Protein AF-A0A1Z8WSH2-F1 (afdb_monomer)

Solvent-accessible surface area (backbone atoms only — not comparable to full-atom values): 7880 Å² total; per-residue (Å²): 112,69,74,59,56,50,54,53,49,54,52,52,54,54,50,49,53,55,52,50,51,54,53,39,61,68,54,49,80,40,76,92,31,36,65,41,27,51,52,12,51,50,29,33,56,53,8,49,58,32,36,52,49,15,54,53,25,43,54,51,14,54,55,30,45,67,35,78,94,50,75,23,40,69,59,13,52,52,29,40,54,50,13,51,55,33,32,22,54,11,44,25,37,27,18,48,8,38,20,30,35,13,48,21,37,41,73,60,64,83,50,63,54,68,60,16,50,50,34,21,49,28,8,56,55,31,30,52,24,29,73,70,73,40,53,85,39,61,86,60,41,49,55,26,52,53,45,45,52,53,48,51,50,52,50,50,55,52,56,67,68,74,109

Sequence (163 aa):
MAKISFLILDVGLLMSVIGFRYFIVGMNSNDSVSNYSSIGGMLLIIGISVVLGEQFLYGAAAEAAAMPGGAGMGTAAAMWAGGQALGAGGTAVLFAGYALIGIAAFLSGAFNKILAILLAIAGIIGIAGPVSGNYTEVAIMIIPYLGGAIITLLIGILTLRSE

Nearest PDB structures (foldseek):
  7vg4-assembly3_E  TM=4.054E-01  e=1.730E+00  Methylorubrum extorquens AM1
  7waw-assembly1_A  TM=2.968E-01  e=1.078E+00  Candidatus Arsenophonus nilaparvatae
  4mlb-assembly1_C  TM=3.257E-01  e=3.199E+00  Pyrococcus furiosus
  6hfb-assembly3_C  TM=3.227E-01  e=6.205E+00  Pyrococcus furiosus DSM 3638

Structure (mmCIF, N/CA/C/O backbone):
data_AF-A0A1Z8WSH2-F1
#
_entry.id   AF-A0A1Z8WSH2-F1
#
loop_
_atom_site.group_PDB
_atom_site.id
_atom_site.type_symbol
_atom_site.label_atom_id
_atom_site.label_alt_id
_atom_site.label_comp_id
_atom_site.label_asym_id
_atom_site.label_entity_id
_atom_site.label_seq_id
_atom_site.pdbx_PDB_ins_code
_atom_site.Cartn_x
_atom_site.Cartn_y
_atom_site.Cartn_z
_atom_site.occupancy
_atom_site.B_iso_or_equiv
_atom_site.auth_seq_id
_atom_site.auth_comp_id
_atom_site.auth_asym_id
_atom_site.auth_atom_id
_atom_site.pdbx_PDB_model_num
ATOM 1 N N . MET A 1 1 ? 22.245 -9.577 -6.325 1.00 48.12 1 MET A N 1
ATOM 2 C CA . MET A 1 1 ? 21.549 -9.112 -5.103 1.00 48.12 1 MET A CA 1
ATOM 3 C C . MET A 1 1 ? 20.173 -8.522 -5.400 1.00 48.12 1 MET A C 1
ATOM 5 O O . MET A 1 1 ? 19.226 -9.031 -4.826 1.00 48.12 1 MET A O 1
ATOM 9 N N . ALA A 1 2 ? 20.023 -7.568 -6.332 1.00 54.44 2 ALA A N 1
ATOM 10 C CA . ALA A 1 2 ? 18.735 -6.905 -6.615 1.00 54.44 2 ALA A CA 1
ATOM 11 C C . ALA A 1 2 ? 17.535 -7.854 -6.852 1.00 54.44 2 ALA A C 1
ATOM 13 O O . ALA A 1 2 ? 16.478 -7.652 -6.269 1.00 54.44 2 ALA A O 1
ATOM 14 N N . LYS A 1 3 ? 17.707 -8.945 -7.618 1.00 57.38 3 LYS A N 1
ATOM 15 C CA . LYS A 1 3 ? 16.623 -9.915 -7.898 1.00 57.38 3 LYS A CA 1
ATOM 16 C C . LYS A 1 3 ? 16.057 -10.610 -6.647 1.00 57.38 3 LYS A C 1
ATOM 18 O O . LYS A 1 3 ? 14.863 -10.865 -6.584 1.00 57.38 3 LYS A O 1
ATOM 23 N N . ILE A 1 4 ? 16.904 -10.909 -5.657 1.00 62.41 4 ILE A N 1
ATOM 24 C CA . ILE A 1 4 ? 16.469 -11.549 -4.402 1.00 62.41 4 ILE A CA 1
ATOM 25 C C . ILE A 1 4 ? 15.741 -10.527 -3.522 1.00 62.41 4 ILE A C 1
ATOM 27 O O . ILE A 1 4 ? 14.733 -10.856 -2.905 1.00 62.41 4 ILE A O 1
ATOM 31 N N . SER A 1 5 ? 16.219 -9.281 -3.502 1.00 67.62 5 SER A N 1
ATOM 32 C CA . SER A 1 5 ? 15.580 -8.189 -2.766 1.00 67.62 5 SER A CA 1
ATOM 33 C C . SER A 1 5 ? 14.168 -7.890 -3.279 1.00 67.62 5 SER A C 1
ATOM 35 O O . SER A 1 5 ? 13.274 -7.712 -2.460 1.00 67.62 5 SER A O 1
ATOM 37 N N . PHE A 1 6 ? 13.950 -7.910 -4.600 1.00 69.62 6 PHE A N 1
ATOM 38 C CA . PHE A 1 6 ? 12.613 -7.745 -5.186 1.00 69.62 6 PHE A CA 1
ATOM 39 C C . PHE A 1 6 ? 11.664 -8.884 -4.803 1.00 69.62 6 PHE A C 1
ATOM 41 O O . PHE A 1 6 ? 10.571 -8.624 -4.318 1.00 69.62 6 PHE A O 1
ATOM 48 N N . LEU A 1 7 ? 12.121 -10.138 -4.886 1.00 73.75 7 LEU A N 1
ATOM 49 C CA . LEU A 1 7 ? 11.302 -11.294 -4.512 1.00 73.75 7 LEU A CA 1
ATOM 50 C C . LEU A 1 7 ? 10.847 -11.244 -3.041 1.00 73.75 7 LEU A C 1
ATOM 52 O O . LEU A 1 7 ? 9.695 -11.535 -2.730 1.00 73.75 7 LEU A O 1
ATOM 56 N N . ILE A 1 8 ? 11.749 -10.879 -2.124 1.00 77.06 8 ILE A N 1
ATOM 57 C CA . ILE A 1 8 ? 11.423 -10.762 -0.694 1.00 77.06 8 ILE A CA 1
ATOM 58 C C . ILE A 1 8 ? 10.399 -9.646 -0.463 1.00 77.06 8 ILE A C 1
ATOM 60 O O . ILE A 1 8 ? 9.481 -9.816 0.340 1.00 77.06 8 ILE A O 1
ATOM 64 N N . LEU A 1 9 ? 10.550 -8.523 -1.167 1.00 75.56 9 LEU A N 1
ATOM 65 C CA . LEU A 1 9 ? 9.635 -7.391 -1.076 1.00 75.56 9 LEU A CA 1
ATOM 66 C C . LEU A 1 9 ? 8.232 -7.772 -1.568 1.00 75.56 9 LEU A C 1
ATOM 68 O O . LEU A 1 9 ? 7.263 -7.530 -0.851 1.00 75.56 9 LEU A O 1
ATOM 72 N N . ASP A 1 10 ? 8.133 -8.451 -2.711 1.00 78.75 10 ASP A N 1
ATOM 73 C CA . ASP A 1 10 ? 6.866 -8.913 -3.289 1.00 78.75 10 ASP A CA 1
ATOM 74 C C . ASP A 1 10 ? 6.139 -9.893 -2.362 1.00 78.75 10 ASP A C 1
ATOM 76 O O . ASP A 1 10 ? 4.943 -9.752 -2.102 1.00 78.75 10 ASP A O 1
ATOM 80 N N . VAL A 1 11 ? 6.867 -10.863 -1.798 1.00 82.12 11 VAL A N 1
ATOM 81 C CA . VAL A 1 11 ? 6.303 -11.809 -0.824 1.00 82.12 11 VAL A CA 1
ATOM 82 C C . VAL A 1 11 ? 5.828 -11.075 0.430 1.00 82.12 11 VAL A C 1
ATOM 84 O O . VAL A 1 11 ? 4.730 -11.347 0.914 1.00 82.12 11 VAL A O 1
ATOM 87 N N . GLY A 1 12 ? 6.610 -10.125 0.948 1.00 80.12 12 GLY A N 1
ATOM 88 C CA . GLY A 1 12 ? 6.228 -9.326 2.114 1.00 80.12 12 GLY A CA 1
ATOM 89 C C . GLY A 1 12 ? 4.961 -8.498 1.881 1.00 80.12 12 GLY A C 1
ATOM 90 O O . GLY A 1 12 ? 4.078 -8.468 2.739 1.00 80.12 12 GLY A O 1
ATOM 91 N N . LEU A 1 13 ? 4.840 -7.885 0.702 1.00 79.50 13 LEU A N 1
ATOM 92 C CA . LEU A 1 13 ? 3.657 -7.145 0.257 1.00 79.50 13 LEU A CA 1
ATOM 93 C C . LEU A 1 13 ? 2.426 -8.058 0.148 1.00 79.50 13 LEU A C 1
ATOM 95 O O . LEU A 1 13 ? 1.367 -7.743 0.683 1.00 79.50 13 LEU A O 1
ATOM 99 N N . LEU A 1 14 ? 2.551 -9.231 -0.471 1.00 83.94 14 LEU A N 1
ATOM 100 C CA . LEU A 1 14 ? 1.437 -10.180 -0.566 1.00 83.94 14 LEU A CA 1
ATOM 101 C C . LEU A 1 14 ? 0.980 -10.674 0.814 1.00 83.94 14 LEU A C 1
ATOM 103 O O . LEU A 1 14 ? -0.221 -10.734 1.094 1.00 83.94 14 LEU A O 1
ATOM 107 N N . MET A 1 15 ? 1.930 -10.979 1.698 1.00 81.94 15 MET A N 1
ATOM 108 C CA . MET A 1 15 ? 1.639 -11.401 3.068 1.00 81.94 15 MET A CA 1
ATOM 109 C C . MET A 1 15 ? 0.948 -10.299 3.878 1.00 81.94 15 MET A C 1
ATOM 111 O O . MET A 1 15 ? 0.051 -10.607 4.667 1.00 81.94 15 MET A O 1
ATOM 115 N N . SER A 1 16 ? 1.300 -9.024 3.669 1.00 80.25 16 SER A N 1
ATOM 116 C CA . SER A 1 16 ? 0.647 -7.914 4.369 1.00 80.25 16 SER A CA 1
ATOM 117 C C . SER A 1 16 ? -0.830 -7.796 3.987 1.00 80.25 16 SER A C 1
ATOM 119 O O . SER A 1 16 ? -1.671 -7.661 4.875 1.00 80.25 16 SER A O 1
ATOM 121 N N . VAL A 1 17 ? -1.186 -7.949 2.706 1.00 82.06 17 VAL A N 1
ATOM 122 C CA . VAL A 1 17 ? -2.594 -7.936 2.265 1.00 82.06 17 VAL A CA 1
ATOM 123 C C . VAL A 1 17 ? -3.390 -9.094 2.836 1.00 82.06 17 VAL A C 1
ATOM 125 O O . VAL A 1 17 ? -4.525 -8.894 3.270 1.00 82.06 17 VAL A O 1
ATOM 128 N N . ILE A 1 18 ? -2.806 -10.291 2.887 1.00 81.81 18 ILE A N 1
ATOM 129 C CA . ILE A 1 18 ? -3.457 -11.440 3.523 1.00 81.81 18 ILE A CA 1
ATOM 130 C C . ILE A 1 18 ? -3.719 -11.136 5.005 1.00 81.81 18 ILE A C 1
ATOM 132 O O . ILE A 1 18 ? -4.839 -11.335 5.474 1.00 81.81 18 ILE A O 1
ATOM 136 N N . GLY A 1 19 ? -2.732 -10.587 5.720 1.00 80.19 19 GLY A N 1
ATOM 137 C CA . GLY A 1 19 ? -2.884 -10.172 7.116 1.00 80.19 19 GLY A CA 1
ATOM 138 C C . GLY A 1 19 ? -3.99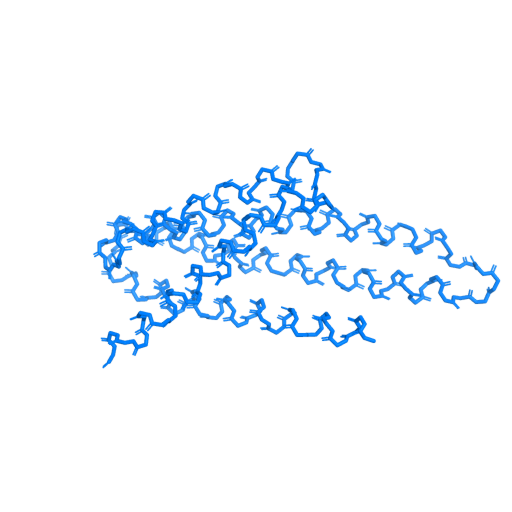3 -9.133 7.310 1.00 80.19 19 GLY A C 1
ATOM 139 O O . GLY A 1 19 ? -4.880 -9.318 8.144 1.00 80.19 19 GLY A O 1
ATOM 140 N N . PHE A 1 20 ? -4.010 -8.080 6.488 1.00 83.44 20 PHE A N 1
ATOM 141 C CA . PHE A 1 20 ? -5.058 -7.058 6.538 1.00 83.44 20 PHE A CA 1
ATOM 142 C C . PHE A 1 20 ? -6.442 -7.606 6.196 1.00 83.44 20 PHE A C 1
ATOM 144 O O . PHE A 1 20 ? -7.428 -7.156 6.773 1.00 83.44 20 PHE A O 1
ATOM 151 N N . ARG A 1 21 ? -6.544 -8.604 5.315 1.00 82.25 21 ARG A N 1
ATOM 152 C CA . ARG A 1 21 ? -7.820 -9.257 5.014 1.00 82.25 21 ARG A CA 1
ATOM 153 C C . ARG A 1 21 ? -8.403 -9.951 6.243 1.00 82.25 21 ARG A C 1
ATOM 155 O O . ARG A 1 21 ? -9.589 -9.775 6.512 1.00 82.25 21 ARG A O 1
ATOM 162 N N . TYR A 1 22 ? -7.595 -10.691 7.002 1.00 79.69 22 TYR A N 1
ATOM 163 C CA . TYR A 1 22 ? -8.053 -11.301 8.258 1.00 79.69 22 TYR A CA 1
ATOM 164 C C . TYR A 1 22 ? -8.456 -10.243 9.288 1.00 79.69 22 TYR A C 1
ATOM 166 O O . TYR A 1 22 ? -9.515 -10.355 9.903 1.00 79.69 22 TYR A O 1
ATOM 174 N N . PHE A 1 23 ? -7.668 -9.174 9.402 1.00 79.94 23 PHE A N 1
ATOM 175 C CA . PHE A 1 23 ? -7.974 -8.046 10.280 1.00 79.94 23 PHE A CA 1
ATOM 176 C C . PHE A 1 23 ? -9.317 -7.373 9.934 1.00 79.94 23 PHE A C 1
ATOM 178 O O . PHE A 1 23 ? -10.144 -7.141 10.813 1.00 79.94 23 PHE A O 1
ATOM 185 N N . ILE A 1 24 ? -9.580 -7.121 8.647 1.00 82.75 24 ILE A N 1
ATOM 186 C CA . ILE A 1 24 ? -10.846 -6.558 8.147 1.00 82.75 24 ILE A CA 1
ATOM 187 C C . ILE A 1 24 ? -12.033 -7.464 8.479 1.00 82.75 24 ILE A C 1
ATOM 189 O O . ILE A 1 24 ? -13.056 -6.980 8.959 1.00 82.75 24 ILE A O 1
ATOM 193 N N . VAL A 1 25 ? -11.901 -8.774 8.250 1.00 80.06 25 VAL A N 1
ATOM 194 C CA . VAL A 1 25 ? -12.968 -9.742 8.546 1.00 80.06 25 VAL A CA 1
ATOM 195 C C . VAL A 1 25 ? -13.300 -9.754 10.040 1.00 80.06 25 VAL A C 1
ATOM 197 O O . VAL A 1 25 ? -14.479 -9.768 10.386 1.00 80.06 25 VAL A O 1
ATOM 200 N N . GLY A 1 26 ? -12.297 -9.661 10.919 1.00 74.56 26 GLY A N 1
ATOM 201 C CA . GLY A 1 26 ? -12.512 -9.565 12.368 1.00 74.56 26 GLY A CA 1
ATOM 202 C C . GLY A 1 26 ? -13.292 -8.312 12.798 1.00 74.56 26 GLY A C 1
ATOM 203 O O . GLY A 1 26 ? -14.121 -8.379 13.707 1.00 74.56 26 GLY A O 1
ATOM 204 N N . MET A 1 27 ? -13.090 -7.180 12.113 1.00 76.88 27 MET A N 1
ATOM 205 C CA . MET A 1 27 ? -13.794 -5.918 12.396 1.00 76.88 27 MET A CA 1
ATOM 206 C C . MET A 1 27 ? -15.216 -5.856 11.826 1.00 76.88 27 MET A C 1
ATOM 208 O O . MET A 1 27 ? -16.071 -5.168 12.384 1.00 76.88 27 MET A O 1
ATOM 212 N N . ASN A 1 28 ? -15.489 -6.569 10.731 1.00 69.69 28 ASN A N 1
ATOM 213 C CA . ASN A 1 28 ? -16.780 -6.536 10.032 1.00 69.69 28 ASN A CA 1
ATOM 214 C C . ASN A 1 28 ? -17.930 -7.234 10.775 1.00 69.69 28 ASN A C 1
ATOM 216 O O . ASN A 1 28 ? -19.032 -7.322 10.247 1.00 69.69 28 ASN A O 1
ATOM 220 N N . SER A 1 29 ? -17.711 -7.664 12.018 1.00 64.25 29 SER A N 1
ATOM 221 C CA . SER A 1 29 ? -18.784 -7.987 12.965 1.00 64.25 29 SER A CA 1
ATOM 222 C C . SER A 1 29 ? -19.636 -6.763 13.350 1.00 64.25 29 SER A C 1
ATOM 224 O O . SER A 1 29 ? -20.713 -6.920 13.921 1.00 64.25 29 SER A O 1
ATOM 226 N N . ASN A 1 30 ? -19.178 -5.547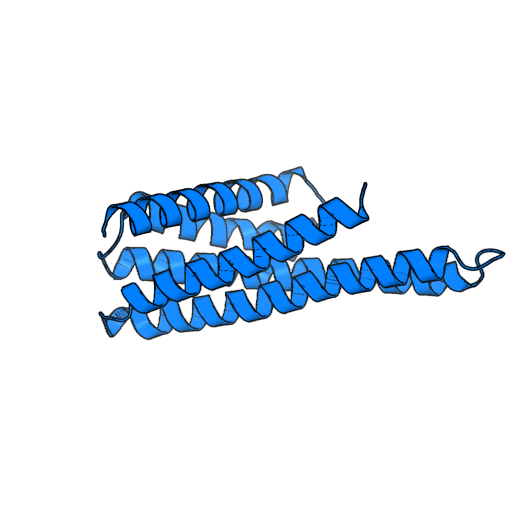 13.024 1.00 63.78 30 ASN A N 1
ATOM 227 C CA . ASN A 1 30 ? -19.880 -4.287 13.239 1.00 63.78 30 ASN A CA 1
ATOM 228 C C . ASN A 1 30 ? -20.263 -3.638 11.889 1.00 63.78 30 ASN A C 1
ATOM 230 O O . ASN A 1 30 ? -19.415 -3.065 11.200 1.00 63.78 30 ASN A O 1
ATOM 234 N N . ASP A 1 31 ? -21.548 -3.690 11.517 1.00 71.75 31 ASP A N 1
ATOM 235 C CA . ASP A 1 31 ? -22.056 -3.219 10.213 1.00 71.75 31 ASP A CA 1
ATOM 236 C C . ASP A 1 31 ? -21.741 -1.741 9.917 1.00 71.75 31 ASP A C 1
ATOM 238 O O . ASP A 1 31 ? -21.601 -1.346 8.759 1.00 71.75 31 ASP A O 1
ATOM 242 N N . SER A 1 32 ? -21.565 -0.916 10.955 1.00 72.06 32 SER A N 1
ATOM 243 C CA . SER A 1 32 ? -21.313 0.526 10.812 1.00 72.06 32 SER A CA 1
ATOM 244 C C . SER A 1 32 ? -19.946 0.879 10.204 1.00 72.06 32 SER A C 1
ATOM 246 O O . SER A 1 32 ? -19.782 1.975 9.666 1.00 72.06 32 SER A O 1
ATOM 248 N N . VAL A 1 33 ? -18.972 -0.039 10.244 1.00 82.12 33 VAL A N 1
ATOM 249 C CA . VAL A 1 33 ? -17.607 0.171 9.716 1.00 82.12 33 VAL A CA 1
ATOM 250 C C . VAL A 1 33 ? -17.301 -0.648 8.460 1.00 82.12 33 VAL A C 1
ATOM 252 O O . VAL A 1 33 ? -16.267 -0.427 7.827 1.00 82.12 33 VAL A O 1
ATOM 255 N N . SER A 1 34 ? -18.224 -1.532 8.066 1.00 81.56 34 SER A N 1
ATOM 256 C CA . SER A 1 34 ? -18.092 -2.485 6.955 1.00 81.56 34 SER A CA 1
ATOM 257 C C . SER A 1 34 ? -17.693 -1.830 5.629 1.00 81.56 34 SER A C 1
ATOM 259 O O . SER A 1 34 ? -16.841 -2.342 4.899 1.00 81.56 34 SER A O 1
ATOM 261 N N . ASN A 1 35 ? -18.249 -0.653 5.328 1.00 85.88 35 ASN A N 1
ATOM 262 C CA . ASN A 1 35 ? -17.941 0.053 4.084 1.00 85.88 35 ASN A CA 1
ATOM 263 C C . ASN A 1 35 ? -16.497 0.574 4.064 1.00 85.88 35 ASN A C 1
ATOM 265 O O . ASN A 1 35 ? -15.799 0.410 3.066 1.00 85.88 35 ASN A O 1
ATOM 269 N N . TYR A 1 36 ? -16.024 1.167 5.164 1.00 85.69 36 TYR A N 1
ATOM 270 C CA . TYR A 1 36 ? -14.669 1.721 5.249 1.00 85.69 36 TYR A CA 1
ATOM 271 C C . TYR A 1 36 ? -13.607 0.626 5.162 1.00 85.69 36 TYR A C 1
ATOM 273 O O . TYR A 1 36 ? -12.647 0.746 4.400 1.00 85.69 36 TYR A O 1
ATOM 281 N N . SER A 1 37 ? -13.796 -0.458 5.913 1.00 86.94 37 SER A N 1
ATOM 282 C CA . SER A 1 37 ? -12.872 -1.590 5.950 1.00 86.94 37 SER A CA 1
ATOM 283 C C . SER A 1 37 ? -12.838 -2.342 4.613 1.00 86.94 37 SER A C 1
ATOM 285 O O . SER A 1 37 ? -11.757 -2.680 4.131 1.00 86.94 37 SER A O 1
ATOM 287 N N . SER A 1 38 ? -13.991 -2.540 3.965 1.00 87.12 38 SER A N 1
ATOM 288 C CA . SER A 1 38 ? -14.084 -3.237 2.678 1.00 87.12 38 SER A CA 1
ATOM 289 C C . SER A 1 38 ? -13.480 -2.419 1.541 1.00 87.12 38 SER A C 1
ATOM 291 O O . SER A 1 38 ? -12.681 -2.951 0.770 1.00 87.12 38 SER A O 1
ATOM 293 N N . ILE A 1 39 ? -13.791 -1.120 1.461 1.00 90.38 39 ILE A N 1
ATOM 294 C CA . ILE A 1 39 ? -13.181 -0.225 0.466 1.00 90.38 39 ILE A CA 1
ATOM 295 C C . ILE A 1 39 ? -11.671 -0.142 0.705 1.00 90.38 39 ILE A C 1
ATOM 297 O O . ILE A 1 39 ? -10.898 -0.295 -0.238 1.00 90.38 39 ILE A O 1
ATOM 301 N N . GLY A 1 40 ? -11.233 0.025 1.956 1.00 89.88 40 GLY A N 1
ATOM 302 C CA . GLY A 1 40 ? -9.812 0.044 2.299 1.00 89.88 40 GLY A CA 1
ATOM 303 C C . GLY A 1 40 ? -9.082 -1.243 1.899 1.00 89.88 40 GLY A C 1
ATOM 304 O O . GLY A 1 40 ? -7.997 -1.185 1.322 1.00 89.88 40 GLY A O 1
ATOM 305 N N . GLY A 1 41 ? -9.705 -2.405 2.113 1.00 88.81 41 GLY A N 1
ATOM 306 C CA . GLY A 1 41 ? -9.186 -3.698 1.663 1.00 88.81 41 GLY A CA 1
ATOM 307 C C . GLY A 1 41 ? -9.097 -3.826 0.141 1.00 88.81 41 GLY A C 1
ATOM 308 O O . GLY A 1 41 ? -8.107 -4.341 -0.376 1.00 88.81 41 GLY A O 1
ATOM 309 N N . MET A 1 42 ? -10.091 -3.322 -0.596 1.00 90.44 42 MET A N 1
ATOM 310 C CA . MET A 1 42 ? -10.050 -3.292 -2.063 1.00 90.44 42 MET A CA 1
ATOM 311 C C . MET A 1 42 ? -8.921 -2.399 -2.578 1.00 90.44 42 MET A C 1
ATOM 313 O O . MET A 1 42 ? -8.179 -2.811 -3.469 1.00 90.44 42 MET A O 1
ATOM 317 N N . LEU A 1 43 ? -8.748 -1.210 -1.994 1.00 92.62 43 LEU A N 1
ATOM 318 C CA . LEU A 1 43 ? -7.644 -0.315 -2.341 1.00 92.62 43 LEU A CA 1
ATOM 319 C C . LEU A 1 43 ? -6.289 -0.970 -2.063 1.00 92.62 43 LEU A C 1
ATOM 321 O O . LEU A 1 43 ? -5.386 -0.844 -2.880 1.00 92.62 43 LEU A O 1
ATOM 325 N N . LEU A 1 44 ? -6.152 -1.738 -0.980 1.00 90.19 44 LEU A N 1
ATOM 326 C CA . LEU A 1 44 ? -4.928 -2.496 -0.724 1.00 90.19 44 LEU A CA 1
ATOM 327 C C . LEU A 1 44 ? -4.612 -3.506 -1.836 1.00 90.19 44 LEU A C 1
ATOM 329 O O . LEU A 1 44 ? -3.485 -3.550 -2.326 1.00 90.19 44 LEU A O 1
ATOM 333 N N . ILE A 1 45 ? -5.605 -4.292 -2.262 1.00 89.88 45 ILE A N 1
ATOM 334 C CA . ILE A 1 45 ? -5.438 -5.290 -3.332 1.00 89.88 45 ILE A CA 1
ATOM 335 C C . ILE A 1 45 ? -5.053 -4.611 -4.651 1.00 89.88 45 ILE A C 1
ATOM 337 O O . ILE A 1 45 ? -4.121 -5.051 -5.330 1.00 89.88 45 ILE A O 1
ATOM 341 N N . ILE A 1 46 ? -5.746 -3.526 -5.008 1.00 91.75 46 ILE A N 1
ATOM 342 C CA . ILE A 1 46 ? -5.464 -2.755 -6.224 1.00 91.75 46 ILE A CA 1
ATOM 343 C C . ILE A 1 46 ? -4.059 -2.152 -6.148 1.00 91.75 46 ILE A C 1
ATOM 345 O O . ILE A 1 46 ? -3.271 -2.328 -7.074 1.00 91.75 46 ILE A O 1
ATOM 349 N N . GLY A 1 47 ? -3.725 -1.492 -5.038 1.00 90.50 47 GLY A N 1
ATOM 350 C CA . GLY A 1 47 ? -2.439 -0.833 -4.833 1.00 90.50 47 GLY A CA 1
ATOM 351 C C . GLY A 1 47 ? -1.265 -1.796 -4.981 1.00 90.50 47 GLY A C 1
ATOM 352 O O . GLY A 1 47 ? -0.352 -1.522 -5.755 1.00 90.50 47 GLY A O 1
ATOM 353 N N . ILE A 1 48 ? -1.323 -2.968 -4.337 1.00 88.25 48 ILE A N 1
ATOM 354 C CA . ILE A 1 48 ? -0.278 -3.995 -4.487 1.00 88.25 48 ILE A CA 1
ATOM 355 C C . ILE A 1 48 ? -0.187 -4.509 -5.916 1.00 88.25 48 ILE A C 1
ATOM 357 O O . ILE A 1 48 ? 0.916 -4.637 -6.437 1.00 88.25 48 ILE A O 1
ATOM 361 N N . SER A 1 49 ? -1.318 -4.783 -6.565 1.00 88.31 49 SER A N 1
ATOM 362 C CA . SER A 1 49 ? -1.311 -5.274 -7.949 1.00 88.31 49 SER A CA 1
ATOM 363 C C . SER A 1 49 ? -0.598 -4.293 -8.885 1.00 88.31 49 SER A C 1
ATOM 365 O O . SER A 1 49 ? 0.152 -4.704 -9.769 1.00 88.31 49 SER A O 1
ATOM 367 N N . VAL A 1 50 ? -0.783 -2.991 -8.656 1.00 90.75 50 VAL A N 1
ATOM 368 C CA . VAL A 1 50 ? -0.118 -1.927 -9.414 1.00 90.75 50 VAL A CA 1
ATOM 369 C C . VAL A 1 50 ? 1.374 -1.818 -9.061 1.00 90.75 50 VAL A C 1
ATOM 371 O O . VAL A 1 50 ? 2.193 -1.709 -9.971 1.00 90.75 50 VAL A O 1
ATOM 374 N N . VAL A 1 51 ? 1.749 -1.912 -7.778 1.00 88.44 51 VAL A N 1
ATOM 375 C CA . VAL A 1 51 ? 3.161 -1.910 -7.334 1.00 88.44 51 VAL A CA 1
ATOM 376 C C . VAL A 1 51 ? 3.926 -3.129 -7.866 1.00 88.44 51 VAL A C 1
ATOM 378 O O . VAL A 1 51 ? 5.071 -3.002 -8.286 1.00 88.44 51 VAL A O 1
ATOM 381 N N . LEU A 1 52 ? 3.302 -4.306 -7.947 1.00 87.56 52 LEU A N 1
ATOM 382 C CA . LEU A 1 52 ? 3.906 -5.473 -8.607 1.00 87.56 52 LEU A CA 1
ATOM 383 C C . LEU A 1 52 ? 4.137 -5.216 -10.106 1.00 87.56 52 LEU A C 1
ATOM 385 O O . LEU A 1 52 ? 5.145 -5.643 -10.667 1.00 87.56 52 LEU A O 1
ATOM 389 N N . GLY A 1 53 ? 3.238 -4.464 -10.748 1.00 88.12 53 GLY A N 1
ATOM 390 C CA . GLY A 1 53 ? 3.401 -4.011 -12.130 1.00 88.12 53 GLY A CA 1
ATOM 391 C C . GLY A 1 53 ? 4.663 -3.169 -12.351 1.00 88.12 53 GLY A C 1
ATOM 392 O O . GLY A 1 53 ? 5.344 -3.352 -13.359 1.00 88.12 53 GLY A O 1
ATOM 393 N N . GLU A 1 54 ? 5.022 -2.302 -11.399 1.00 89.50 54 GLU A N 1
ATOM 394 C CA . GLU A 1 54 ? 6.296 -1.569 -11.419 1.00 89.50 54 GLU A CA 1
ATOM 395 C C . GLU A 1 54 ? 7.494 -2.529 -11.425 1.00 89.50 54 GLU A C 1
ATOM 397 O O . GLU A 1 54 ? 8.401 -2.370 -12.244 1.00 89.50 54 GLU A O 1
ATOM 402 N N . GLN A 1 55 ? 7.480 -3.557 -10.570 1.00 85.19 55 GLN A N 1
ATOM 403 C CA . GLN A 1 55 ? 8.580 -4.523 -10.484 1.00 85.19 55 GLN A CA 1
ATOM 404 C C . GLN A 1 55 ? 8.759 -5.302 -11.790 1.00 85.19 55 GLN A C 1
ATOM 406 O O . GLN A 1 55 ? 9.886 -5.497 -12.259 1.00 85.19 55 GLN A O 1
ATOM 411 N N . PHE A 1 56 ? 7.655 -5.691 -12.434 1.00 87.62 56 PHE A N 1
ATOM 412 C CA . PHE A 1 56 ? 7.706 -6.330 -13.748 1.00 87.62 56 PHE A CA 1
ATOM 413 C C . PHE A 1 56 ? 8.262 -5.398 -14.826 1.00 87.62 56 PHE A C 1
ATOM 415 O O . PHE A 1 56 ? 9.076 -5.838 -15.642 1.00 87.62 56 PHE A O 1
ATOM 422 N N . LEU A 1 57 ? 7.888 -4.115 -14.816 1.00 90.69 57 LEU A N 1
ATOM 423 C CA . LEU A 1 57 ? 8.420 -3.134 -15.762 1.00 90.69 57 LEU A CA 1
ATOM 424 C C . LEU A 1 57 ? 9.907 -2.855 -15.546 1.00 90.69 57 LEU A C 1
ATOM 426 O O . LEU A 1 57 ? 10.636 -2.752 -16.530 1.00 90.69 57 LEU A O 1
ATOM 430 N N . TYR A 1 58 ? 10.394 -2.801 -14.306 1.00 88.81 58 TYR A N 1
ATOM 431 C CA . TYR A 1 58 ? 11.833 -2.695 -14.047 1.00 88.81 58 TYR A CA 1
ATOM 432 C C . TYR A 1 58 ? 12.596 -3.948 -14.471 1.00 88.81 58 TYR A C 1
ATOM 434 O O . TYR A 1 58 ? 13.685 -3.837 -15.037 1.00 88.81 58 TYR A O 1
ATOM 442 N N . GLY A 1 59 ? 12.019 -5.135 -14.269 1.00 86.62 59 GLY A N 1
ATOM 443 C CA . GLY A 1 59 ? 12.571 -6.382 -14.794 1.00 86.62 59 GLY A CA 1
ATOM 444 C C . GLY A 1 59 ? 12.692 -6.360 -16.321 1.00 86.62 59 GLY A C 1
ATOM 445 O O . GLY A 1 59 ? 13.755 -6.667 -16.860 1.00 86.62 59 GLY A O 1
ATOM 446 N N . ALA A 1 60 ? 11.635 -5.930 -17.014 1.00 88.75 60 ALA A N 1
ATOM 447 C CA . ALA A 1 60 ? 11.616 -5.808 -18.470 1.00 88.75 60 ALA A CA 1
ATOM 448 C C . ALA A 1 60 ? 12.569 -4.713 -18.984 1.00 88.75 60 ALA A C 1
ATOM 450 O O . ALA A 1 60 ? 13.259 -4.919 -19.983 1.00 88.75 60 ALA A O 1
ATOM 451 N N . ALA A 1 61 ? 12.671 -3.582 -18.278 1.00 90.25 61 ALA A N 1
ATOM 452 C CA . ALA A 1 61 ? 13.605 -2.506 -18.599 1.00 90.25 61 ALA A CA 1
ATOM 453 C C . ALA A 1 61 ? 15.062 -2.982 -18.526 1.00 90.25 61 ALA A C 1
ATOM 455 O O . ALA A 1 61 ? 15.857 -2.672 -19.414 1.00 90.25 61 ALA A O 1
ATOM 456 N N . ALA A 1 62 ? 15.406 -3.761 -17.496 1.00 87.81 62 ALA A N 1
ATOM 457 C CA . ALA A 1 62 ? 16.742 -4.327 -17.341 1.00 87.81 62 ALA A CA 1
ATOM 458 C C . ALA A 1 62 ? 17.098 -5.288 -18.488 1.00 87.81 62 ALA A C 1
ATOM 460 O O . ALA A 1 62 ? 18.217 -5.240 -18.996 1.00 87.81 62 ALA A O 1
ATOM 461 N N . GLU A 1 63 ? 16.146 -6.116 -18.924 1.00 89.00 63 GLU A N 1
ATOM 462 C CA . GLU A 1 63 ? 16.341 -7.036 -20.050 1.00 89.00 63 GLU A CA 1
ATOM 463 C C . GLU A 1 63 ? 16.512 -6.280 -21.378 1.00 89.00 63 GLU A C 1
ATOM 465 O O . GLU A 1 63 ? 17.438 -6.551 -22.140 1.00 89.00 63 GLU A O 1
ATOM 470 N N . ALA A 1 64 ? 15.677 -5.266 -21.630 1.00 90.00 64 ALA A N 1
ATOM 471 C CA . ALA A 1 64 ? 15.789 -4.426 -22.821 1.00 90.00 64 ALA A CA 1
ATOM 472 C C . ALA A 1 64 ? 17.128 -3.664 -22.872 1.00 90.00 64 ALA A C 1
ATOM 474 O O . ALA A 1 64 ? 17.744 -3.552 -23.933 1.00 90.00 64 ALA A O 1
ATOM 475 N N . ALA A 1 65 ? 17.622 -3.177 -21.730 1.00 89.38 65 ALA A N 1
ATOM 476 C CA . ALA A 1 65 ? 18.914 -2.496 -21.642 1.00 89.38 65 ALA A CA 1
ATOM 477 C C . ALA A 1 65 ? 20.112 -3.435 -21.878 1.00 89.38 65 ALA A C 1
ATOM 479 O O . ALA A 1 65 ? 21.164 -2.981 -22.324 1.00 89.38 65 ALA A O 1
ATOM 480 N N . ALA A 1 66 ? 19.961 -4.735 -21.605 1.00 89.38 66 ALA A N 1
ATOM 481 C CA . ALA A 1 66 ? 21.013 -5.732 -21.793 1.00 89.38 66 ALA A CA 1
ATOM 482 C C . ALA A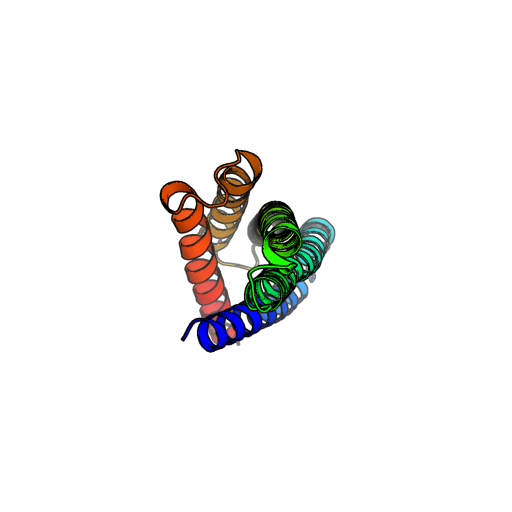 1 66 ? 21.219 -6.143 -23.265 1.00 89.38 66 ALA A C 1
ATOM 484 O O . ALA A 1 66 ? 22.161 -6.879 -23.571 1.00 89.38 66 ALA A O 1
ATOM 485 N N . MET A 1 67 ? 20.369 -5.673 -24.187 1.00 91.12 67 MET A N 1
ATOM 486 C CA . MET A 1 67 ? 20.487 -5.997 -25.608 1.00 91.12 67 MET A CA 1
ATOM 487 C C . MET A 1 67 ? 21.823 -5.503 -26.203 1.00 91.12 67 MET A C 1
ATOM 489 O O . MET A 1 67 ? 22.235 -4.364 -25.945 1.00 91.12 67 MET A O 1
ATOM 493 N N . PRO A 1 68 ? 22.493 -6.312 -27.052 1.00 87.69 68 PRO A N 1
ATOM 494 C CA . PRO A 1 68 ? 23.778 -5.953 -27.643 1.00 87.69 68 PRO A CA 1
ATOM 495 C C . PRO A 1 68 ? 23.743 -4.614 -28.384 1.00 87.69 68 PRO A C 1
ATOM 497 O O . PRO A 1 68 ? 22.790 -4.299 -29.097 1.00 87.69 68 PRO A O 1
ATOM 500 N N . GLY A 1 69 ? 24.803 -3.823 -28.217 1.00 82.44 69 GLY A N 1
ATOM 501 C CA . GLY A 1 69 ? 24.934 -2.521 -28.874 1.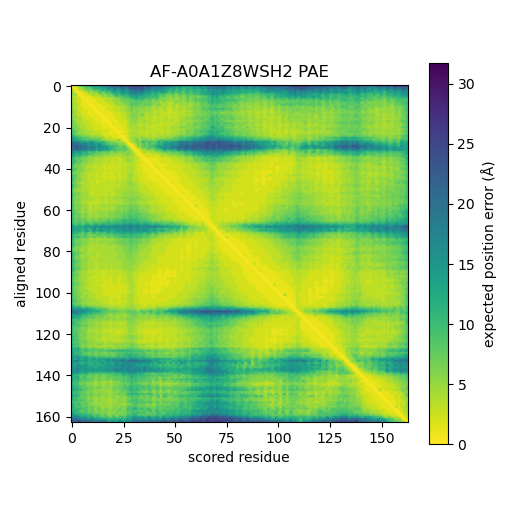00 82.44 69 GLY A CA 1
ATOM 502 C C . GLY A 1 69 ? 23.962 -1.446 -28.373 1.00 82.44 69 GLY A C 1
ATOM 503 O O . GLY A 1 69 ? 23.834 -0.415 -29.025 1.00 82.44 69 GLY A O 1
ATOM 504 N N . GLY A 1 70 ? 23.266 -1.663 -27.248 1.00 80.94 70 GLY A N 1
ATOM 505 C CA . GLY A 1 70 ? 22.335 -0.682 -26.679 1.00 80.94 70 GLY A CA 1
ATOM 506 C C . GLY A 1 70 ? 21.041 -0.511 -27.480 1.00 80.94 70 GLY A C 1
ATOM 507 O O . GLY A 1 70 ? 20.322 0.468 -27.283 1.00 80.94 70 GLY A O 1
ATOM 508 N N . ALA A 1 71 ? 20.722 -1.459 -28.367 1.00 85.31 71 ALA A N 1
ATOM 509 C CA . ALA A 1 71 ? 19.567 -1.394 -29.264 1.00 85.31 71 ALA A CA 1
ATOM 510 C C . ALA A 1 71 ? 18.222 -1.218 -28.528 1.00 85.31 71 ALA A C 1
ATOM 512 O O . ALA A 1 71 ? 17.299 -0.614 -29.068 1.00 85.31 71 ALA A O 1
ATOM 513 N N . GLY A 1 72 ? 18.119 -1.711 -27.289 1.00 89.25 72 GLY A N 1
ATOM 514 C CA . GLY A 1 72 ? 16.911 -1.618 -26.467 1.00 89.25 72 GLY A CA 1
ATOM 515 C C . GLY A 1 72 ? 16.871 -0.442 -25.486 1.00 89.25 72 GLY A C 1
ATOM 516 O O . GLY A 1 72 ? 15.925 -0.354 -24.708 1.00 89.25 72 GLY A O 1
ATOM 517 N N . MET A 1 73 ? 17.842 0.484 -25.499 1.00 91.44 73 MET A N 1
ATOM 518 C CA . MET A 1 73 ? 17.932 1.561 -24.493 1.00 91.44 73 MET A CA 1
ATOM 519 C C . MET A 1 73 ? 16.709 2.491 -24.475 1.00 91.44 73 MET A C 1
ATOM 521 O O . MET A 1 73 ? 16.269 2.904 -23.403 1.00 91.44 73 MET A O 1
ATOM 525 N N . GLY A 1 74 ? 16.116 2.788 -25.637 1.00 91.38 74 GLY A N 1
ATOM 526 C CA . GLY A 1 74 ? 14.888 3.591 -25.712 1.00 91.38 74 GLY A CA 1
ATOM 527 C C . GLY A 1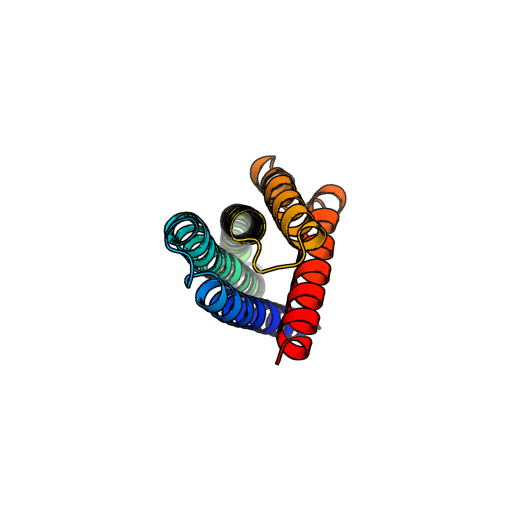 74 ? 13.688 2.889 -25.069 1.00 91.38 74 GLY A C 1
ATOM 528 O O . GLY A 1 74 ? 12.952 3.490 -24.288 1.00 91.38 74 GLY A O 1
ATOM 529 N N . THR A 1 75 ? 13.531 1.591 -25.336 1.00 91.44 75 THR A N 1
ATOM 530 C CA . THR A 1 75 ? 12.496 0.752 -24.716 1.00 91.44 75 THR A CA 1
ATOM 531 C C . THR A 1 75 ? 12.722 0.610 -23.214 1.00 91.44 75 THR A C 1
ATOM 533 O O . THR A 1 75 ? 11.774 0.748 -22.444 1.00 91.44 75 THR A O 1
ATOM 536 N N . ALA A 1 76 ? 13.970 0.408 -22.784 1.00 90.88 76 ALA A N 1
ATOM 537 C CA . ALA A 1 76 ? 14.333 0.332 -21.375 1.00 90.88 76 ALA A CA 1
ATOM 538 C C . ALA A 1 76 ? 13.967 1.618 -20.619 1.00 90.88 76 ALA A C 1
ATOM 540 O O . ALA A 1 76 ? 13.361 1.551 -19.552 1.00 90.88 76 ALA A O 1
ATOM 541 N N . ALA A 1 77 ? 14.264 2.789 -21.193 1.00 91.19 77 ALA A N 1
ATOM 542 C CA . ALA A 1 77 ? 13.914 4.076 -20.598 1.00 91.19 77 ALA A CA 1
ATOM 543 C C . ALA A 1 77 ? 12.392 4.271 -20.479 1.00 91.19 77 ALA A C 1
ATOM 545 O O . ALA A 1 77 ? 11.907 4.712 -19.437 1.00 91.19 77 ALA A O 1
ATOM 546 N N . ALA A 1 78 ? 11.630 3.899 -21.513 1.00 92.75 78 ALA A N 1
ATOM 547 C CA . ALA A 1 78 ? 10.171 3.977 -21.489 1.00 92.75 78 ALA A CA 1
ATOM 548 C C . ALA A 1 78 ? 9.558 3.039 -20.434 1.00 92.75 78 ALA A C 1
ATOM 550 O O . ALA A 1 78 ? 8.673 3.448 -19.684 1.00 92.75 78 ALA A O 1
ATOM 551 N N . MET A 1 79 ? 10.056 1.802 -20.336 1.00 93.00 79 MET A N 1
ATOM 552 C CA . MET A 1 79 ? 9.622 0.835 -19.323 1.00 93.00 79 MET A CA 1
ATOM 553 C C . MET A 1 79 ? 9.967 1.300 -17.907 1.00 93.00 79 MET A C 1
ATOM 555 O O . MET A 1 79 ? 9.135 1.185 -17.014 1.00 93.00 79 MET A O 1
ATOM 559 N N . TRP A 1 80 ? 11.147 1.887 -17.703 1.00 89.69 80 TRP A N 1
ATOM 560 C CA . TRP A 1 80 ? 11.544 2.455 -16.414 1.00 89.69 80 TRP A CA 1
ATOM 561 C C . TRP A 1 80 ? 10.644 3.622 -15.991 1.00 89.69 80 TRP A C 1
ATOM 563 O O . TRP A 1 80 ? 10.162 3.657 -14.860 1.00 89.69 80 TRP A O 1
ATOM 573 N N . ALA A 1 81 ? 10.366 4.560 -16.900 1.00 88.81 81 ALA A N 1
ATOM 574 C CA . ALA A 1 81 ? 9.465 5.680 -16.629 1.00 88.81 81 ALA A CA 1
ATOM 575 C C . ALA A 1 81 ? 8.025 5.209 -16.353 1.00 88.81 81 ALA A C 1
ATOM 577 O O . ALA A 1 81 ? 7.383 5.689 -15.418 1.00 88.81 81 ALA A O 1
ATOM 578 N N . GLY A 1 82 ? 7.533 4.232 -17.122 1.00 89.00 82 GLY A N 1
ATOM 579 C CA . GLY A 1 82 ? 6.235 3.598 -16.880 1.00 89.00 82 GLY A CA 1
ATOM 580 C C . GLY A 1 82 ? 6.174 2.876 -15.532 1.00 89.00 82 GLY A C 1
ATOM 581 O O . GLY A 1 82 ? 5.169 2.980 -14.831 1.00 89.00 82 GLY A O 1
ATOM 582 N N . GLY A 1 83 ? 7.266 2.209 -15.143 1.00 89.38 83 GLY A N 1
ATOM 583 C CA . GLY A 1 83 ? 7.435 1.583 -13.833 1.00 89.38 83 GLY A CA 1
ATOM 584 C C . GLY A 1 83 ? 7.253 2.586 -12.703 1.00 89.38 83 GLY A C 1
ATOM 585 O O . GLY A 1 83 ? 6.405 2.372 -11.844 1.00 89.38 83 GLY A O 1
ATOM 586 N N . GLN A 1 84 ? 7.942 3.727 -12.759 1.00 87.19 84 GLN A N 1
ATOM 587 C CA . GLN A 1 84 ? 7.795 4.784 -11.752 1.00 87.19 84 GLN A CA 1
ATOM 588 C C . GLN A 1 84 ? 6.374 5.352 -11.678 1.00 87.19 84 GLN A C 1
ATOM 590 O O . GLN A 1 84 ? 5.871 5.600 -10.585 1.00 87.19 84 GLN A O 1
ATOM 595 N N . ALA A 1 85 ? 5.709 5.549 -12.821 1.00 87.00 85 ALA A N 1
ATOM 596 C CA . ALA A 1 85 ? 4.338 6.058 -12.849 1.00 87.00 85 ALA A CA 1
ATOM 597 C C . ALA A 1 85 ? 3.346 5.077 -12.199 1.00 87.00 85 ALA A C 1
ATOM 599 O O . ALA A 1 85 ? 2.494 5.493 -11.408 1.00 87.00 85 ALA A O 1
ATOM 600 N N . LEU A 1 86 ? 3.478 3.775 -12.491 1.00 89.06 86 LEU A N 1
ATOM 601 C CA . LEU A 1 86 ? 2.699 2.737 -11.814 1.00 89.06 86 LEU A CA 1
ATOM 602 C C . LEU A 1 86 ? 3.049 2.672 -10.329 1.00 89.06 86 LEU A C 1
ATOM 604 O O . LEU A 1 86 ? 2.141 2.704 -9.508 1.00 89.06 86 LEU A O 1
ATOM 608 N N . GLY A 1 87 ? 4.333 2.653 -9.977 1.00 87.81 87 GLY A N 1
ATOM 609 C CA . GLY A 1 87 ? 4.804 2.619 -8.594 1.00 87.81 87 GLY A CA 1
ATOM 610 C C . GLY A 1 87 ? 4.212 3.748 -7.756 1.00 87.81 87 GLY A C 1
ATOM 611 O O . GLY A 1 87 ? 3.630 3.499 -6.698 1.00 87.81 87 GLY A O 1
ATOM 612 N N . ALA A 1 88 ? 4.243 4.980 -8.271 1.00 87.38 88 ALA A N 1
ATOM 613 C CA . ALA A 1 88 ? 3.648 6.135 -7.611 1.00 87.38 88 ALA A CA 1
ATOM 614 C C . ALA A 1 88 ? 2.128 5.980 -7.425 1.00 87.38 88 ALA A C 1
ATOM 616 O O . ALA A 1 88 ? 1.614 6.117 -6.311 1.00 87.38 88 ALA A O 1
ATOM 617 N N . GLY A 1 89 ? 1.399 5.645 -8.494 1.00 88.56 89 GLY A N 1
ATOM 618 C CA . GLY A 1 89 ? -0.054 5.471 -8.434 1.00 88.56 89 GLY A CA 1
ATOM 619 C C . GLY A 1 89 ? -0.477 4.333 -7.501 1.00 88.56 89 GLY A C 1
ATOM 620 O O . GLY A 1 89 ? -1.340 4.513 -6.642 1.00 88.56 89 GLY A O 1
ATOM 621 N N . GLY A 1 90 ? 0.169 3.174 -7.622 1.00 90.62 90 GLY A N 1
ATOM 622 C CA . GLY A 1 90 ? -0.091 1.993 -6.802 1.00 90.62 90 GLY A CA 1
ATOM 623 C C . GLY A 1 90 ? 0.197 2.239 -5.330 1.00 90.62 90 GLY A C 1
ATOM 624 O O . GLY A 1 90 ? -0.611 1.879 -4.475 1.00 90.62 90 GLY A O 1
ATOM 625 N N .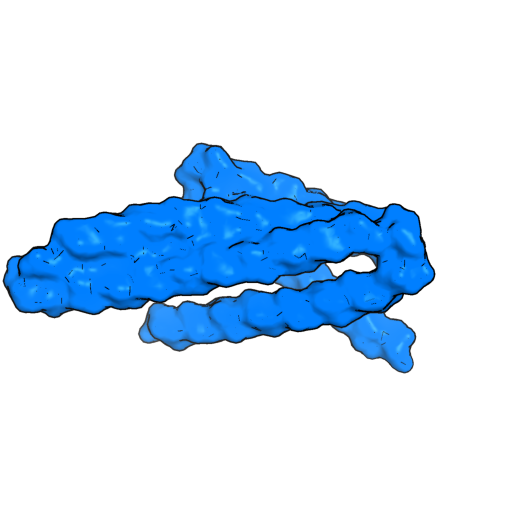 THR A 1 91 ? 1.293 2.934 -5.030 1.00 89.00 91 THR A N 1
ATOM 626 C CA . THR A 1 91 ? 1.662 3.290 -3.659 1.00 89.00 91 THR A CA 1
ATOM 627 C C . THR A 1 91 ? 0.660 4.257 -3.030 1.00 89.00 91 THR A C 1
ATOM 629 O O . THR A 1 91 ? 0.244 4.043 -1.891 1.00 89.00 91 THR A O 1
ATOM 632 N N . ALA A 1 92 ? 0.198 5.278 -3.760 1.00 90.44 92 ALA A N 1
ATOM 633 C CA . ALA A 1 92 ? -0.839 6.187 -3.263 1.00 90.44 92 ALA A CA 1
ATOM 634 C C . ALA A 1 92 ? -2.143 5.442 -2.936 1.00 90.44 92 ALA A C 1
ATOM 636 O O . ALA A 1 92 ? -2.740 5.651 -1.879 1.00 90.44 92 ALA A O 1
ATOM 637 N N . VAL A 1 93 ? -2.565 4.539 -3.825 1.00 92.94 93 VAL A N 1
ATOM 638 C CA . VAL A 1 93 ? -3.765 3.712 -3.643 1.00 92.94 93 VAL A CA 1
ATOM 639 C C . VAL A 1 93 ? -3.612 2.771 -2.443 1.00 92.94 93 VAL A C 1
ATOM 641 O O . VAL A 1 93 ? -4.524 2.660 -1.623 1.00 92.94 93 VAL A O 1
ATOM 644 N N . LEU A 1 94 ? -2.442 2.152 -2.282 1.00 90.69 94 LEU A N 1
ATOM 645 C CA . LEU A 1 94 ? -2.115 1.289 -1.148 1.00 90.69 94 LEU A CA 1
ATOM 646 C C . LEU A 1 94 ? -2.212 2.039 0.188 1.00 90.69 94 LEU A C 1
ATOM 648 O O . LEU A 1 94 ? -2.857 1.565 1.126 1.00 90.69 94 LEU A O 1
ATOM 652 N N . PHE A 1 95 ? -1.632 3.237 0.266 1.00 91.00 95 PHE A N 1
ATOM 653 C CA . PHE A 1 95 ? -1.679 4.063 1.471 1.00 91.00 95 PHE A CA 1
ATOM 654 C C . PHE A 1 95 ? -3.073 4.628 1.764 1.00 91.00 95 PHE A C 1
ATOM 656 O O . PHE A 1 95 ? -3.461 4.710 2.932 1.00 91.00 95 PHE A O 1
ATOM 663 N N . ALA A 1 96 ? -3.875 4.921 0.737 1.00 92.25 96 ALA A N 1
ATOM 664 C CA . ALA A 1 96 ? -5.295 5.215 0.914 1.00 92.25 96 ALA A CA 1
ATOM 665 C C . ALA A 1 96 ? -6.056 4.020 1.519 1.00 92.25 96 ALA A C 1
ATOM 667 O O . ALA A 1 96 ? -6.910 4.207 2.388 1.00 92.25 96 ALA A O 1
ATOM 668 N N . GLY A 1 97 ? -5.695 2.791 1.134 1.00 92.12 97 GLY A N 1
ATOM 669 C CA . GLY A 1 97 ? -6.193 1.566 1.761 1.00 92.12 97 GLY A CA 1
ATOM 670 C C . GLY A 1 97 ? -5.882 1.501 3.258 1.00 92.12 97 GLY A C 1
ATOM 671 O O . GLY A 1 97 ? -6.795 1.327 4.068 1.00 92.12 97 GLY A O 1
ATOM 672 N N . TYR A 1 98 ? -4.622 1.729 3.646 1.00 90.44 98 TYR A N 1
ATOM 673 C CA . TYR A 1 98 ? -4.231 1.798 5.062 1.00 90.44 98 TYR A CA 1
ATOM 674 C C . TYR A 1 98 ? -4.974 2.891 5.829 1.00 90.44 98 TYR A C 1
ATOM 676 O O . TYR A 1 98 ? -5.417 2.645 6.952 1.00 90.44 98 TYR A O 1
ATOM 684 N N . ALA A 1 99 ? -5.166 4.066 5.226 1.00 91.81 99 ALA A N 1
ATOM 685 C CA . ALA A 1 99 ? -5.898 5.158 5.854 1.00 91.81 99 ALA A CA 1
ATOM 686 C C . ALA A 1 99 ? -7.333 4.743 6.217 1.00 91.81 99 ALA A C 1
ATOM 688 O O . ALA A 1 99 ? -7.752 4.889 7.367 1.00 91.81 99 ALA A O 1
ATOM 689 N N . LEU A 1 100 ? -8.067 4.164 5.261 1.00 92.56 100 LEU A N 1
ATOM 690 C CA . LEU A 1 100 ? -9.448 3.723 5.472 1.00 92.56 100 LEU A CA 1
ATOM 691 C C . LEU A 1 100 ? -9.556 2.573 6.477 1.00 92.56 100 LEU A C 1
ATOM 693 O O . LEU A 1 100 ? -10.460 2.581 7.311 1.00 92.56 100 LEU A O 1
ATOM 697 N N . ILE A 1 101 ? -8.621 1.620 6.452 1.00 90.44 101 ILE A N 1
ATOM 698 C CA . ILE A 1 101 ? -8.580 0.517 7.423 1.00 90.44 101 ILE A CA 1
ATOM 699 C C . ILE A 1 101 ? -8.283 1.039 8.830 1.00 90.44 101 ILE A C 1
ATOM 701 O O . ILE A 1 101 ? -8.927 0.607 9.782 1.00 90.44 101 ILE A O 1
ATOM 705 N N . GLY A 1 102 ? -7.361 1.994 8.976 1.00 89.12 102 GLY A N 1
ATOM 706 C CA . GLY A 1 102 ? -7.073 2.643 10.257 1.00 89.12 102 GLY A CA 1
ATOM 707 C C . GLY A 1 102 ? -8.281 3.396 10.815 1.00 89.12 102 GLY A C 1
ATOM 708 O O . GLY A 1 102 ? -8.607 3.257 11.995 1.00 89.12 102 GLY A O 1
ATOM 709 N N . ILE A 1 103 ? -9.002 4.127 9.959 1.00 89.88 103 ILE A N 1
ATOM 710 C CA . ILE A 1 103 ? -10.253 4.807 10.328 1.00 89.88 103 ILE A CA 1
ATOM 711 C C . ILE A 1 103 ? -11.313 3.786 10.760 1.00 89.88 103 ILE A C 1
ATOM 713 O O . ILE A 1 103 ? -11.913 3.945 11.822 1.00 89.88 103 ILE A O 1
ATOM 717 N N . ALA A 1 104 ? -11.509 2.713 9.989 1.00 89.00 104 ALA A N 1
ATOM 718 C CA . ALA A 1 104 ? -12.454 1.650 10.326 1.00 89.00 104 ALA A CA 1
ATOM 719 C C . ALA A 1 104 ? -12.111 0.993 11.673 1.00 89.00 104 ALA A C 1
ATOM 721 O O . ALA A 1 104 ? -12.984 0.835 12.526 1.00 89.00 104 ALA A O 1
ATOM 722 N N . ALA A 1 105 ? -10.831 0.689 11.905 1.00 87.44 105 ALA A N 1
ATOM 723 C CA . ALA A 1 105 ? -10.346 0.120 13.157 1.00 87.44 105 ALA A CA 1
ATOM 724 C C . ALA A 1 105 ? -10.610 1.040 14.350 1.00 87.44 105 ALA A C 1
ATOM 726 O O . ALA A 1 105 ? -11.076 0.578 15.392 1.00 87.44 105 ALA A O 1
ATOM 727 N N . PHE A 1 106 ? -10.383 2.344 14.188 1.00 88.19 106 PHE A N 1
ATOM 728 C CA . PHE A 1 106 ? -10.643 3.328 15.232 1.00 88.19 106 PHE A CA 1
ATOM 729 C C . PHE A 1 106 ? -12.134 3.413 15.581 1.00 88.19 106 PHE A C 1
ATOM 731 O O . PHE A 1 106 ? -12.488 3.389 16.762 1.00 88.19 106 PHE A O 1
ATOM 738 N N . LEU A 1 107 ? -13.000 3.471 14.566 1.00 87.31 107 LEU A N 1
ATOM 739 C CA . LEU A 1 107 ? -14.451 3.575 14.740 1.00 87.31 107 LEU A CA 1
ATOM 740 C C . LEU A 1 107 ? -15.076 2.286 15.289 1.00 87.31 107 LEU A C 1
ATOM 742 O O . LEU A 1 107 ? -16.024 2.357 16.066 1.00 87.31 107 LEU A O 1
ATOM 746 N N . SER A 1 108 ? -14.530 1.119 14.934 1.00 82.75 108 SER A N 1
ATOM 747 C CA . SER A 1 108 ? -15.040 -0.178 15.397 1.00 82.75 108 SER A CA 1
ATOM 748 C C . SER A 1 108 ? -14.896 -0.370 16.909 1.00 82.75 108 SER A C 1
ATOM 750 O O . SER A 1 108 ? -15.636 -1.149 17.503 1.00 82.75 108 SER A O 1
ATOM 752 N N . GLY A 1 109 ? -13.917 0.300 17.531 1.00 75.06 109 GLY A N 1
ATOM 753 C CA . GLY A 1 109 ? -13.554 0.108 18.936 1.00 75.06 109 GLY A CA 1
ATOM 754 C C . GLY A 1 109 ? -12.963 -1.270 19.264 1.00 75.06 109 GLY A C 1
ATOM 755 O O . GLY A 1 109 ? -12.573 -1.487 20.408 1.00 75.06 109 GLY A O 1
ATOM 756 N N . ALA A 1 110 ? -12.857 -2.175 18.285 1.00 65.69 110 ALA A N 1
ATOM 757 C CA . ALA A 1 110 ? -12.406 -3.556 18.459 1.00 65.69 110 ALA A CA 1
ATOM 758 C C . ALA A 1 110 ? -10.882 -3.688 18.625 1.00 65.69 110 ALA A C 1
ATOM 760 O O . ALA A 1 110 ? -10.381 -4.765 18.933 1.00 65.69 110 ALA A O 1
ATOM 761 N N . PHE A 1 111 ? -10.133 -2.600 18.417 1.00 74.00 111 PHE A N 1
ATOM 762 C CA . PHE A 1 111 ? -8.675 -2.613 18.405 1.00 74.00 111 PHE A CA 1
ATOM 763 C C . PHE A 1 111 ? -8.062 -1.470 19.217 1.00 74.00 111 PHE A C 1
ATOM 765 O O . PHE A 1 111 ? -8.731 -0.504 19.594 1.00 74.00 111 PHE A O 1
ATOM 772 N N . ASN A 1 112 ? -6.754 -1.555 19.476 1.00 83.19 112 ASN A N 1
ATOM 773 C CA . ASN A 1 112 ? -6.025 -0.494 20.159 1.00 83.19 112 ASN A CA 1
ATOM 774 C C . ASN A 1 112 ? -6.138 0.827 19.375 1.00 83.19 112 ASN A C 1
ATOM 776 O O . ASN A 1 112 ? -5.593 0.968 18.278 1.00 83.19 112 ASN A O 1
ATOM 780 N N . LYS A 1 113 ? -6.816 1.810 19.979 1.00 82.94 113 LYS A N 1
ATOM 781 C CA . LYS A 1 113 ? -7.105 3.113 19.364 1.00 82.94 113 LYS A CA 1
ATOM 782 C C . LYS A 1 113 ? -5.852 3.860 18.913 1.00 82.94 113 LYS A C 1
ATOM 784 O O . LYS A 1 113 ? -5.892 4.513 17.877 1.00 82.94 113 LYS A O 1
ATOM 789 N N . ILE A 1 114 ? -4.748 3.753 19.656 1.00 85.12 114 ILE A N 1
ATOM 790 C CA . ILE A 1 114 ? -3.489 4.428 19.310 1.00 85.12 114 ILE A CA 1
ATOM 791 C C . ILE A 1 114 ? -2.949 3.860 17.998 1.00 85.12 114 ILE A C 1
ATOM 793 O O . ILE A 1 114 ? -2.607 4.617 17.097 1.00 85.12 114 ILE A O 1
ATOM 797 N N . LEU A 1 115 ? -2.930 2.534 17.855 1.00 83.69 115 LEU A N 1
ATOM 798 C CA . LEU A 1 115 ? -2.435 1.888 16.638 1.00 83.69 115 LEU A CA 1
ATOM 799 C C . LEU A 1 115 ? -3.347 2.129 15.436 1.00 83.69 115 LEU A C 1
ATOM 801 O O . LEU A 1 115 ? -2.846 2.342 14.337 1.00 83.69 115 LEU A O 1
ATOM 805 N N . ALA A 1 116 ? -4.663 2.160 15.646 1.00 86.38 116 ALA A N 1
ATOM 806 C CA . ALA A 1 116 ? -5.618 2.501 14.596 1.00 86.38 116 ALA A CA 1
ATOM 807 C C . ALA A 1 116 ? -5.406 3.933 14.067 1.00 86.38 116 ALA A C 1
ATOM 809 O O . ALA A 1 116 ? -5.347 4.148 12.857 1.00 86.38 116 ALA A O 1
ATOM 810 N N . ILE A 1 117 ? -5.209 4.903 14.970 1.00 87.44 117 ILE A N 1
ATOM 811 C CA . ILE A 1 117 ? -4.894 6.294 14.611 1.00 87.44 117 ILE A CA 1
ATOM 812 C C . ILE A 1 117 ? -3.552 6.378 13.882 1.00 87.44 117 ILE A C 1
ATOM 814 O O . ILE A 1 117 ? -3.452 7.049 12.858 1.00 87.44 117 ILE A O 1
ATOM 818 N N . LEU A 1 118 ? -2.523 5.690 14.380 1.00 86.69 118 LEU A N 1
ATOM 819 C CA . LEU A 1 118 ? -1.212 5.679 13.735 1.00 86.69 118 LEU A CA 1
ATOM 820 C C . LEU A 1 118 ? -1.286 5.087 12.324 1.00 86.69 118 LEU A C 1
ATOM 822 O O . LEU A 1 118 ? -0.676 5.648 11.417 1.00 86.69 118 LEU A O 1
ATOM 826 N N . LEU A 1 119 ? -2.059 4.011 12.117 1.00 88.19 119 LEU A N 1
ATOM 827 C CA . LEU A 1 119 ? -2.275 3.431 10.789 1.00 88.19 119 LEU A CA 1
ATOM 828 C C . LEU A 1 119 ? -2.944 4.441 9.853 1.00 88.19 119 LEU A C 1
ATOM 830 O O . LEU A 1 119 ? -2.502 4.615 8.718 1.00 88.19 119 LEU A O 1
ATOM 834 N N . ALA A 1 120 ? -3.969 5.140 10.346 1.00 90.19 120 ALA A N 1
ATOM 835 C CA . ALA A 1 120 ? -4.669 6.158 9.575 1.00 90.19 120 ALA A CA 1
ATOM 836 C C . ALA A 1 120 ? -3.732 7.304 9.159 1.00 90.19 120 ALA A C 1
ATOM 838 O O . ALA A 1 120 ? -3.693 7.682 7.990 1.00 90.19 120 ALA A O 1
ATOM 839 N N . ILE A 1 121 ? -2.931 7.821 10.097 1.00 89.00 121 ILE A N 1
ATOM 840 C CA . ILE A 1 121 ? -1.972 8.906 9.849 1.00 89.00 121 ILE A CA 1
ATOM 841 C C . ILE A 1 121 ? -0.877 8.462 8.876 1.00 89.00 121 ILE A C 1
ATOM 843 O O . ILE A 1 121 ? -0.576 9.191 7.933 1.00 89.00 121 ILE A O 1
ATOM 847 N N . ALA A 1 122 ? -0.305 7.270 9.066 1.00 86.81 122 ALA A N 1
ATOM 848 C CA . ALA A 1 122 ? 0.702 6.723 8.160 1.00 86.81 122 ALA A CA 1
ATOM 849 C C . ALA A 1 122 ? 0.143 6.560 6.738 1.00 86.81 122 ALA A C 1
ATOM 851 O O . ALA A 1 122 ? 0.820 6.915 5.775 1.00 86.81 122 ALA A O 1
ATOM 852 N N . GLY A 1 123 ? -1.108 6.104 6.615 1.00 88.75 123 GLY A N 1
ATOM 853 C CA . GLY A 1 123 ? -1.844 6.064 5.353 1.00 88.75 123 GLY A CA 1
ATOM 854 C C . GLY A 1 123 ? -1.982 7.443 4.709 1.00 88.75 123 GLY A C 1
ATOM 855 O O . GLY A 1 123 ? -1.591 7.634 3.565 1.00 88.75 123 GLY A O 1
ATOM 856 N N . ILE A 1 124 ? -2.468 8.441 5.447 1.00 89.62 124 ILE A N 1
ATOM 857 C CA . ILE A 1 124 ? -2.674 9.798 4.914 1.00 89.62 124 ILE A CA 1
ATOM 858 C C . ILE A 1 124 ? -1.351 10.430 4.458 1.00 89.62 124 ILE A C 1
ATOM 860 O O . ILE A 1 124 ? -1.270 10.966 3.353 1.00 89.62 124 ILE A O 1
ATOM 864 N N . ILE A 1 125 ? -0.300 10.341 5.276 1.00 86.62 125 ILE A N 1
ATOM 865 C CA . ILE A 1 125 ? 1.028 10.874 4.937 1.00 86.62 125 ILE A CA 1
ATOM 866 C C . ILE A 1 125 ? 1.618 10.122 3.735 1.00 86.62 125 ILE A C 1
ATOM 868 O O . ILE A 1 125 ? 2.228 10.738 2.862 1.00 86.62 125 ILE A O 1
ATOM 872 N N . GLY A 1 126 ? 1.391 8.810 3.650 1.00 84.88 126 GLY A N 1
ATOM 873 C CA . GLY A 1 126 ? 1.869 7.960 2.562 1.00 84.88 126 GLY A CA 1
ATOM 874 C C . GLY A 1 126 ? 1.291 8.279 1.186 1.00 84.88 126 GLY A C 1
ATOM 875 O O . GLY A 1 126 ? 1.888 7.904 0.182 1.00 84.88 126 GLY A O 1
ATOM 876 N N . ILE A 1 127 ? 0.191 9.029 1.113 1.00 88.00 127 ILE A N 1
ATOM 877 C CA . ILE A 1 127 ? -0.363 9.530 -0.154 1.00 88.00 127 ILE A CA 1
ATOM 878 C C . ILE A 1 127 ? 0.427 10.747 -0.667 1.00 88.00 127 ILE A C 1
ATOM 880 O O . ILE A 1 127 ? 0.530 10.953 -1.875 1.00 88.00 127 ILE A O 1
ATOM 884 N N . ALA A 1 128 ? 1.008 11.558 0.223 1.00 81.94 128 ALA A N 1
ATOM 885 C CA . ALA A 1 128 ? 1.623 12.831 -0.156 1.00 81.94 128 ALA A CA 1
ATOM 886 C C . ALA A 1 128 ? 2.892 12.652 -1.004 1.00 81.94 128 ALA A C 1
ATOM 888 O O . ALA A 1 128 ? 3.098 13.377 -1.978 1.00 81.94 128 ALA A O 1
ATOM 889 N N . GLY A 1 129 ? 3.735 11.675 -0.664 1.00 78.56 129 GLY A N 1
ATOM 890 C CA . GLY A 1 129 ? 4.977 11.415 -1.395 1.00 78.56 129 GLY A CA 1
ATOM 891 C C . GLY A 1 129 ? 4.748 11.045 -2.866 1.00 78.56 129 GLY A C 1
ATOM 892 O O . GLY A 1 129 ? 5.267 11.741 -3.739 1.00 78.56 129 GLY A O 1
ATOM 893 N N . PRO A 1 130 ? 3.909 10.042 -3.182 1.00 80.38 130 PRO A N 1
ATOM 894 C CA . PRO A 1 130 ? 3.667 9.659 -4.567 1.00 80.38 130 PRO A CA 1
ATOM 895 C C . PRO A 1 130 ? 2.944 10.734 -5.392 1.00 80.38 130 PRO A C 1
ATOM 897 O O . PRO A 1 130 ? 3.243 10.906 -6.570 1.00 80.38 130 PRO A O 1
ATOM 900 N N . VAL A 1 131 ? 2.017 11.487 -4.784 1.00 78.44 131 VAL A N 1
ATOM 901 C CA . VAL A 1 131 ? 1.214 12.505 -5.492 1.00 78.44 131 VAL A CA 1
ATOM 902 C C . VAL A 1 131 ? 1.991 13.809 -5.722 1.00 78.44 131 VAL A C 1
ATOM 904 O O . VAL A 1 131 ? 1.700 14.538 -6.666 1.00 78.44 131 VAL A O 1
ATOM 907 N N . SER A 1 132 ? 3.008 14.100 -4.908 1.00 72.06 132 SER A N 1
ATOM 908 C CA . SER A 1 132 ? 3.846 15.303 -5.056 1.00 72.06 132 SER A CA 1
ATOM 909 C C . SER A 1 132 ? 4.915 15.203 -6.150 1.00 72.06 132 SER A C 1
ATOM 911 O O . SER A 1 132 ? 5.664 16.153 -6.351 1.00 72.06 132 SER 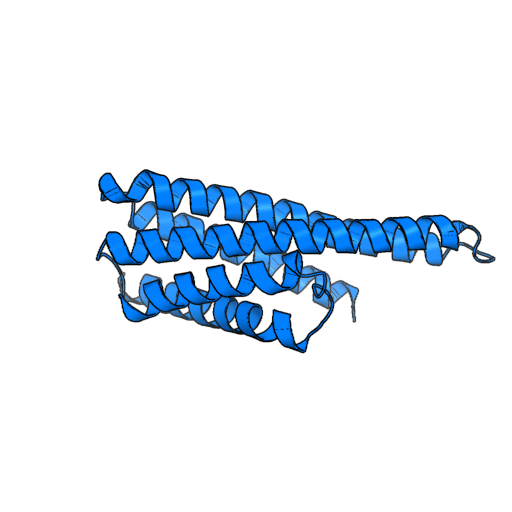A O 1
ATOM 913 N N . GLY A 1 133 ? 5.006 14.073 -6.861 1.00 65.56 133 GLY A N 1
ATOM 914 C CA . GLY A 1 133 ? 6.067 13.821 -7.844 1.00 65.56 133 GLY A CA 1
ATOM 915 C C . GLY A 1 133 ? 7.400 13.389 -7.221 1.00 65.56 133 GLY A C 1
ATOM 916 O O . GLY A 1 133 ? 8.316 13.021 -7.948 1.00 65.56 133 GLY A O 1
ATOM 917 N N . ASN A 1 134 ? 7.485 13.334 -5.888 1.00 65.00 134 ASN A N 1
ATOM 918 C CA . ASN A 1 134 ? 8.679 12.949 -5.132 1.00 65.00 134 ASN A CA 1
ATOM 919 C C . ASN A 1 134 ? 8.682 11.457 -4.756 1.00 65.00 134 ASN A C 1
ATOM 921 O O . ASN A 1 134 ? 9.237 11.057 -3.735 1.00 65.00 134 ASN A O 1
ATOM 925 N N . TYR A 1 135 ? 8.066 10.618 -5.590 1.00 61.59 135 TYR A N 1
ATOM 926 C CA . TYR A 1 135 ? 7.948 9.171 -5.382 1.00 61.59 135 TYR A CA 1
ATOM 927 C C . TYR A 1 135 ? 9.308 8.475 -5.183 1.00 61.59 135 TYR A C 1
ATOM 929 O O . TYR A 1 135 ? 9.430 7.546 -4.388 1.00 61.59 135 TYR A O 1
ATOM 937 N N . THR A 1 136 ? 10.347 8.951 -5.868 1.00 65.00 136 THR A N 1
ATOM 938 C CA . THR A 1 136 ? 11.712 8.417 -5.762 1.00 65.00 136 THR A CA 1
ATOM 939 C C . THR A 1 136 ? 12.533 9.062 -4.647 1.00 65.00 136 THR A C 1
ATOM 941 O O . THR A 1 136 ? 13.650 8.618 -4.374 1.00 65.00 136 THR A O 1
ATOM 944 N N . GLU A 1 137 ? 12.025 10.111 -3.995 1.00 66.56 137 GLU A N 1
ATOM 945 C CA . GLU A 1 137 ? 12.748 10.774 -2.916 1.00 66.56 137 GLU A CA 1
ATOM 946 C C . GLU A 1 137 ? 12.582 10.019 -1.597 1.00 66.56 137 GLU A C 1
ATOM 948 O O . GLU A 1 137 ? 11.527 10.002 -0.956 1.00 66.56 137 GLU A O 1
ATOM 953 N N . VAL A 1 138 ? 13.693 9.435 -1.149 1.00 61.88 138 VAL A N 1
ATOM 954 C CA . VAL A 1 138 ? 13.769 8.648 0.087 1.00 61.88 138 VAL A CA 1
ATOM 955 C C . VAL A 1 138 ? 13.284 9.447 1.301 1.00 61.88 138 VAL A C 1
ATOM 957 O O . VAL A 1 138 ? 12.627 8.884 2.170 1.00 61.88 138 VAL A O 1
ATOM 960 N N . ALA A 1 139 ? 13.557 10.754 1.359 1.00 65.75 139 ALA A N 1
ATOM 961 C CA . ALA A 1 139 ? 13.262 11.583 2.527 1.00 65.75 139 ALA A CA 1
ATOM 962 C C . ALA A 1 139 ? 11.764 11.644 2.877 1.00 65.75 139 ALA A C 1
ATOM 964 O O . ALA A 1 139 ? 11.412 11.657 4.056 1.00 65.75 139 ALA A O 1
ATOM 965 N N . ILE A 1 140 ? 10.886 11.649 1.871 1.00 67.75 140 ILE A N 1
ATOM 966 C CA . ILE A 1 140 ? 9.437 11.773 2.072 1.00 67.75 140 ILE A CA 1
ATOM 967 C C . ILE A 1 140 ? 8.793 10.391 2.205 1.00 67.75 140 ILE A C 1
ATOM 969 O O . ILE A 1 140 ? 7.927 10.190 3.055 1.00 67.75 140 ILE A O 1
ATOM 973 N N . MET A 1 141 ? 9.245 9.419 1.411 1.00 74.19 141 MET A N 1
ATOM 974 C CA . MET A 1 141 ? 8.639 8.088 1.340 1.00 74.19 141 MET A CA 1
ATOM 975 C C . MET A 1 141 ? 9.060 7.146 2.475 1.00 74.19 141 MET A C 1
ATOM 977 O O . MET A 1 141 ? 8.311 6.236 2.831 1.00 74.19 141 MET A O 1
ATOM 981 N N . ILE A 1 142 ? 10.227 7.352 3.095 1.00 75.56 142 ILE A N 1
ATOM 982 C CA . ILE A 1 142 ? 10.721 6.439 4.137 1.00 75.56 142 ILE A CA 1
ATOM 983 C C . ILE A 1 142 ? 9.8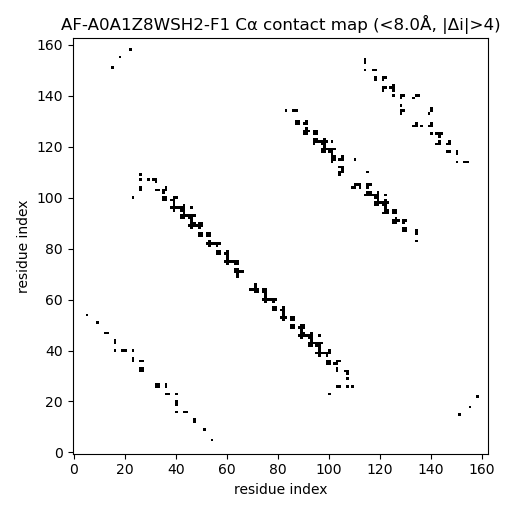60 6.451 5.402 1.00 75.56 142 ILE A C 1
ATOM 985 O O . ILE A 1 142 ? 9.687 5.415 6.040 1.00 75.56 142 ILE A O 1
ATOM 989 N N . ILE A 1 143 ? 9.283 7.605 5.743 1.00 75.19 143 ILE A N 1
ATOM 990 C CA . ILE A 1 143 ? 8.432 7.782 6.924 1.00 75.19 143 ILE A CA 1
ATOM 991 C C . ILE A 1 143 ? 7.163 6.920 6.824 1.00 75.19 143 ILE A C 1
ATOM 993 O O . ILE A 1 143 ? 6.951 6.089 7.712 1.00 75.19 143 ILE A O 1
ATOM 997 N N . PRO A 1 144 ? 6.324 7.048 5.777 1.00 76.88 144 PRO A N 1
ATOM 998 C CA . PRO A 1 144 ? 5.123 6.232 5.651 1.00 76.88 144 PRO A CA 1
ATOM 999 C C . PRO A 1 144 ? 5.436 4.749 5.408 1.00 76.88 144 PRO A C 1
ATOM 1001 O O . PRO A 1 144 ? 4.698 3.903 5.910 1.00 76.88 144 PRO A O 1
ATOM 1004 N N . TYR A 1 145 ? 6.543 4.398 4.738 1.00 78.00 145 TYR A N 1
ATOM 1005 C CA . TYR A 1 145 ? 6.945 2.993 4.583 1.00 78.00 145 TYR A CA 1
ATOM 1006 C C . TYR A 1 145 ? 7.354 2.337 5.906 1.00 78.00 145 TYR A C 1
ATOM 1008 O O . TYR A 1 145 ? 6.835 1.271 6.243 1.00 78.00 145 TYR A O 1
ATOM 1016 N N . LEU A 1 146 ? 8.243 2.966 6.684 1.00 76.88 146 LEU A N 1
ATOM 1017 C CA . LEU A 1 146 ? 8.647 2.443 7.994 1.00 76.88 146 LEU A CA 1
ATOM 1018 C C . LEU A 1 146 ? 7.475 2.444 8.974 1.00 76.88 146 LEU A C 1
ATOM 1020 O O . LEU A 1 146 ? 7.266 1.456 9.676 1.00 76.88 146 LEU A O 1
ATOM 1024 N N . GLY A 1 147 ? 6.685 3.520 8.986 1.00 74.88 147 GLY A N 1
ATOM 1025 C CA . GLY A 1 147 ? 5.472 3.614 9.791 1.00 74.88 147 GLY A CA 1
ATOM 1026 C C . GLY A 1 147 ? 4.499 2.484 9.465 1.00 74.88 147 GLY A C 1
ATOM 1027 O O . GLY A 1 147 ? 4.104 1.742 10.361 1.00 74.88 147 GLY A O 1
ATOM 1028 N N . GLY A 1 148 ? 4.180 2.285 8.185 1.00 73.81 148 GLY A N 1
ATOM 1029 C CA . GLY A 1 148 ? 3.301 1.210 7.725 1.00 73.81 148 GLY A CA 1
ATOM 1030 C C . GLY A 1 148 ? 3.817 -0.182 8.093 1.00 73.81 148 GLY A C 1
ATOM 1031 O O . GLY A 1 148 ? 3.052 -0.996 8.610 1.00 73.81 148 GLY A O 1
ATOM 1032 N N . ALA A 1 149 ? 5.112 -0.451 7.907 1.00 78.75 149 ALA A N 1
ATOM 1033 C CA . ALA A 1 149 ? 5.718 -1.738 8.252 1.00 78.75 149 ALA A CA 1
ATOM 1034 C C . ALA A 1 149 ? 5.650 -2.031 9.760 1.00 78.75 149 ALA A C 1
ATOM 1036 O O . ALA A 1 149 ? 5.196 -3.104 10.163 1.00 78.75 149 ALA A O 1
ATOM 1037 N N . 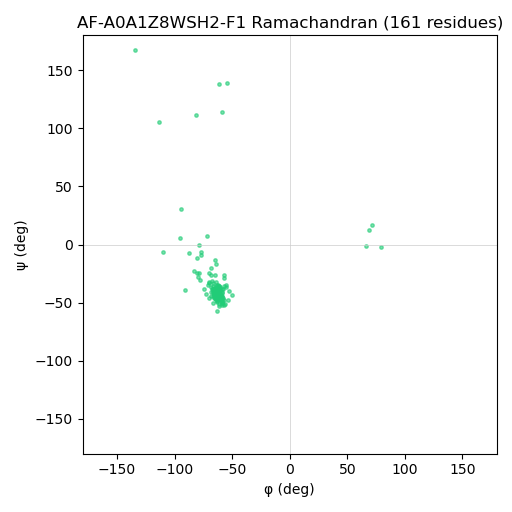ILE A 1 150 ? 6.043 -1.067 10.599 1.00 76.62 150 ILE A N 1
ATOM 1038 C CA . ILE A 1 150 ? 6.008 -1.203 12.062 1.00 76.62 150 ILE A CA 1
ATOM 1039 C C . ILE A 1 150 ? 4.569 -1.397 12.540 1.00 76.62 150 ILE A C 1
ATOM 1041 O O . ILE A 1 150 ? 4.299 -2.291 13.337 1.00 76.62 150 ILE A O 1
ATOM 1045 N N . ILE A 1 151 ? 3.629 -0.596 12.037 1.00 76.88 151 ILE A N 1
ATOM 1046 C CA . ILE A 1 151 ? 2.227 -0.665 12.454 1.00 76.88 151 ILE A CA 1
ATOM 1047 C C . ILE A 1 151 ? 1.597 -1.993 12.026 1.00 76.88 151 ILE A C 1
ATOM 1049 O O . ILE A 1 151 ? 0.904 -2.610 12.828 1.00 76.88 151 ILE A O 1
ATOM 1053 N N . THR A 1 152 ? 1.882 -2.483 10.818 1.00 78.19 152 THR A N 1
ATOM 1054 C CA . THR A 1 152 ? 1.391 -3.791 10.350 1.00 78.19 152 THR A CA 1
ATOM 1055 C C . THR A 1 152 ? 1.924 -4.927 11.223 1.00 78.19 152 THR A C 1
ATOM 1057 O O . THR A 1 152 ? 1.168 -5.815 11.615 1.00 78.19 152 THR A O 1
ATOM 1060 N N . LEU A 1 153 ? 3.206 -4.873 11.598 1.00 78.44 153 LEU A N 1
ATOM 1061 C CA . LEU A 1 153 ? 3.816 -5.845 12.504 1.00 78.44 153 LEU A CA 1
ATOM 1062 C C . LEU A 1 153 ? 3.165 -5.812 13.895 1.00 78.44 153 LEU A C 1
ATOM 1064 O O . LEU A 1 153 ? 2.824 -6.858 14.442 1.00 78.44 153 LEU A O 1
ATOM 1068 N N . LEU A 1 154 ? 2.940 -4.619 14.451 1.00 74.94 154 LEU A N 1
ATOM 1069 C CA . LEU A 1 154 ? 2.268 -4.449 15.740 1.00 74.94 154 LEU A CA 1
ATOM 1070 C C . LEU A 1 154 ? 0.814 -4.935 15.699 1.00 74.94 154 LEU A C 1
ATOM 1072 O O . LEU A 1 154 ? 0.364 -5.575 16.650 1.00 74.94 154 LEU A O 1
ATOM 1076 N N . ILE A 1 155 ? 0.094 -4.681 14.601 1.00 75.81 155 ILE A N 1
ATOM 1077 C CA . ILE A 1 155 ? -1.262 -5.202 14.394 1.00 75.81 155 ILE A CA 1
ATOM 1078 C C . ILE A 1 155 ? -1.242 -6.733 14.367 1.00 75.81 155 ILE A C 1
ATOM 1080 O O . ILE A 1 155 ? -2.039 -7.361 15.064 1.00 75.81 155 ILE A O 1
ATOM 1084 N N . GLY A 1 156 ? -0.299 -7.337 13.638 1.00 75.31 156 GLY A N 1
ATOM 1085 C CA . GLY A 1 156 ? -0.127 -8.789 13.584 1.00 75.31 156 GLY A CA 1
ATOM 1086 C C . GLY A 1 156 ? 0.152 -9.408 14.957 1.00 75.31 156 GLY A C 1
ATOM 1087 O O . GLY A 1 156 ? -0.541 -10.340 15.357 1.00 75.31 156 GLY A O 1
ATOM 1088 N N . ILE A 1 157 ? 1.104 -8.853 15.717 1.00 74.62 157 ILE A N 1
ATOM 1089 C CA . ILE A 1 157 ? 1.446 -9.329 17.071 1.00 74.62 157 ILE A CA 1
ATOM 1090 C C . ILE A 1 157 ? 0.229 -9.287 17.998 1.00 74.62 157 ILE A C 1
ATOM 1092 O O . ILE A 1 157 ? -0.019 -10.235 18.740 1.00 74.62 157 ILE A O 1
ATOM 1096 N N . LEU A 1 158 ? -0.525 -8.188 17.984 1.00 70.56 158 LEU A N 1
ATOM 1097 C CA . LEU A 1 158 ? -1.675 -8.034 18.871 1.00 70.56 158 LEU A CA 1
ATOM 1098 C C . LEU A 1 158 ? -2.844 -8.932 18.479 1.00 70.56 158 LEU A C 1
ATOM 1100 O O . LEU A 1 158 ? -3.511 -9.439 19.372 1.00 70.56 158 LEU A O 1
ATOM 1104 N N . THR A 1 159 ? -3.047 -9.158 17.180 1.00 69.50 159 THR A N 1
ATOM 1105 C CA . THR A 1 159 ? -4.078 -10.078 16.680 1.00 69.50 159 THR A CA 1
ATOM 1106 C C . THR A 1 159 ? -3.778 -11.517 17.110 1.00 69.50 159 THR A C 1
ATOM 1108 O O . THR A 1 159 ? -4.661 -12.200 17.610 1.00 69.50 159 THR A O 1
ATOM 1111 N N . LEU A 1 160 ? -2.517 -11.958 17.015 1.00 70.81 160 LEU A N 1
ATOM 1112 C CA . LEU A 1 160 ? -2.100 -13.298 17.455 1.00 70.81 160 LEU A CA 1
ATOM 1113 C C . LEU A 1 160 ? -2.118 -13.483 18.978 1.00 70.81 160 LEU A C 1
ATOM 1115 O O . LEU A 1 160 ? -2.182 -14.607 19.452 1.00 70.81 160 LEU A O 1
ATOM 1119 N N . ARG A 1 161 ? -2.007 -12.397 19.750 1.00 65.31 161 ARG A N 1
ATOM 1120 C CA . ARG A 1 161 ? -2.059 -12.438 21.219 1.00 65.31 161 ARG A CA 1
ATOM 1121 C C . ARG A 1 161 ? -3.493 -12.438 21.765 1.00 65.31 161 ARG A C 1
ATOM 1123 O O . ARG A 1 161 ? -3.689 -12.773 22.930 1.00 65.31 161 ARG A O 1
ATOM 1130 N N . SER A 1 162 ? -4.460 -11.950 20.988 1.00 58.16 162 SER A N 1
ATOM 1131 C CA . SER A 1 162 ? -5.870 -11.917 21.394 1.00 58.16 162 SER A CA 1
ATOM 1132 C C . SER A 1 162 ? -6.601 -13.249 21.212 1.00 58.16 162 SER A C 1
ATOM 1134 O O . SER A 1 162 ? -7.712 -13.374 21.725 1.00 58.16 162 SER A O 1
ATOM 1136 N N . GLU A 1 163 ? -5.991 -14.203 20.503 1.00 48.03 163 GLU A N 1
ATOM 1137 C CA . GLU A 1 163 ? -6.375 -15.623 20.490 1.00 48.03 163 GLU A CA 1
ATOM 1138 C C . GLU A 1 163 ? -5.679 -16.387 21.627 1.00 48.03 163 GLU A C 1
ATOM 1140 O O . GLU A 1 163 ? -6.330 -17.288 22.203 1.00 48.03 163 GLU A O 1
#

Mean predicted aligned error: 6.48 Å

pLDDT: mean 81.76, std 9.6, range [48.03, 93.0]

Radius of gyration: 17.56 Å; Cα contacts (8 Å, |Δi|>4): 212; chains: 1; bounding box: 47×31×51 Å

Secondary structure (DSSP, 8-state):
-HHHHHHHHHHHHHHHHHHHHHHHHHHTTSTTTHHHHHHHHHHHHHHHHHHHHHHHHHHHHHHHHTSGGGTTHHHHHHHHHHHHHHHHHHHHHHHHHHHHHHHHHHHH-SS-HHHHHHHHHHHHHHHHHHHTT-TT-HHHHHHHHHHHHHHHHHHHHHHHH--

Foldseek 3Di:
DVVVVVVVVLVVLVVLLVLLVVVLVVLVVDVVLNVLSVQLSVLSVQLSVLLVQLVVLQVVLVVLCPDPPRNSNVVSVVSNVSSLLSNLVSQLSNLSSQLSNLVSCCVSVPDDNVLSVLSNVLSVQSNCCSVVVNVVPCVSNVSSVVSNVVSSVVSSVVVVVVD